Protein AF-A0A0W1SGI5-F1 (afdb_monomer_lite)

Structure (mmCIF, N/CA/C/O backbone):
data_AF-A0A0W1SGI5-F1
#
_entry.id   AF-A0A0W1SGI5-F1
#
loop_
_atom_site.group_PDB
_atom_site.id
_atom_site.type_symbol
_atom_site.label_atom_id
_atom_site.label_alt_id
_atom_site.label_comp_id
_atom_site.label_asym_id
_atom_site.label_entity_id
_atom_site.label_seq_id
_atom_site.pdbx_PDB_ins_code
_atom_site.Cartn_x
_atom_site.Cartn_y
_atom_site.Cartn_z
_atom_site.occupancy
_atom_site.B_iso_or_equiv
_atom_site.auth_seq_id
_atom_site.auth_comp_id
_atom_site.auth_asym_id
_atom_site.auth_atom_id
_atom_site.pdbx_PDB_model_num
ATOM 1 N N . MET A 1 1 ? 4.388 53.027 -45.968 1.00 36.16 1 MET A N 1
ATOM 2 C CA . MET A 1 1 ? 4.328 51.807 -46.798 1.00 36.16 1 MET A CA 1
ATOM 3 C C . MET A 1 1 ? 5.320 50.848 -46.165 1.00 36.16 1 MET A C 1
ATOM 5 O O . MET A 1 1 ? 6.499 51.162 -46.176 1.00 36.16 1 MET A O 1
ATOM 9 N N . THR A 1 2 ? 4.846 50.065 -45.195 1.00 39.66 2 THR A N 1
ATOM 10 C CA . THR A 1 2 ? 4.491 48.620 -45.267 1.00 39.66 2 THR A CA 1
ATOM 11 C C . THR A 1 2 ? 5.622 47.815 -44.615 1.00 39.66 2 THR A C 1
ATOM 13 O O . THR A 1 2 ? 6.761 47.961 -45.032 1.00 39.66 2 THR A O 1
ATOM 16 N N . GLU A 1 3 ? 5.372 47.255 -43.422 1.00 37.94 3 GLU A N 1
ATOM 17 C CA . GLU A 1 3 ? 5.212 45.796 -43.161 1.00 37.94 3 GLU A CA 1
ATOM 18 C C . GLU A 1 3 ? 6.580 45.132 -42.915 1.00 37.94 3 GLU A C 1
ATOM 20 O O . GLU A 1 3 ? 7.541 45.467 -43.585 1.00 37.94 3 GLU A O 1
ATOM 25 N N . GLY A 1 4 ? 6.839 44.224 -41.977 1.00 36.09 4 GLY A N 1
ATOM 26 C CA . GLY A 1 4 ? 6.119 43.450 -40.961 1.00 36.09 4 GLY A CA 1
ATOM 27 C C . GLY A 1 4 ? 7.228 42.865 -40.047 1.00 36.09 4 GLY A C 1
ATOM 28 O O . GLY A 1 4 ? 8.397 42.868 -40.417 1.00 36.09 4 GLY A O 1
ATOM 29 N N . GLY A 1 5 ? 7.018 42.455 -38.800 1.00 39.53 5 GLY A N 1
ATOM 30 C CA . GLY A 1 5 ? 5.950 41.576 -38.350 1.00 39.53 5 GLY A CA 1
ATOM 31 C C . GLY A 1 5 ? 6.293 40.112 -38.651 1.00 39.53 5 GLY A C 1
ATOM 32 O O . GLY A 1 5 ? 5.777 39.607 -39.635 1.00 39.53 5 GLY A O 1
ATOM 33 N N . ASN A 1 6 ? 7.170 39.474 -37.859 1.00 42.44 6 ASN A N 1
ATOM 34 C CA . ASN A 1 6 ? 7.176 38.036 -37.501 1.00 42.44 6 ASN A CA 1
ATOM 35 C C . ASN A 1 6 ? 8.528 37.664 -36.869 1.00 42.44 6 ASN A C 1
ATOM 37 O O . ASN A 1 6 ? 9.564 38.114 -37.338 1.00 42.44 6 ASN A O 1
ATOM 41 N N . SER A 1 7 ? 8.656 36.780 -35.892 1.00 45.00 7 SER A N 1
ATOM 42 C CA . SER A 1 7 ? 7.719 36.105 -34.994 1.00 45.00 7 SER A CA 1
ATOM 43 C C . SER A 1 7 ? 8.620 35.257 -34.114 1.00 45.00 7 SER A C 1
ATOM 45 O O . SER A 1 7 ? 9.264 34.332 -34.614 1.00 45.00 7 SER A O 1
ATOM 47 N N . ASP A 1 8 ? 8.671 35.576 -32.830 1.00 50.94 8 ASP A N 1
ATOM 48 C CA . ASP A 1 8 ? 9.265 34.701 -31.831 1.00 50.94 8 ASP A CA 1
ATOM 49 C C . ASP A 1 8 ? 8.241 33.585 -31.577 1.00 50.94 8 ASP A C 1
ATOM 51 O O . ASP A 1 8 ? 7.243 33.775 -30.881 1.00 50.94 8 ASP A O 1
ATOM 55 N N . ALA A 1 9 ? 8.394 32.458 -32.273 1.00 48.47 9 ALA A N 1
ATOM 56 C CA . ALA A 1 9 ? 7.547 31.290 -32.072 1.00 48.47 9 ALA A CA 1
ATOM 57 C C . ALA A 1 9 ? 8.189 30.411 -30.986 1.00 48.47 9 ALA A C 1
ATOM 59 O O . ALA A 1 9 ? 9.334 29.980 -31.160 1.00 48.47 9 ALA A O 1
ATOM 60 N N . PRO A 1 10 ? 7.497 30.105 -29.873 1.00 45.72 10 PRO A N 1
ATOM 61 C CA . PRO A 1 10 ? 8.043 29.203 -28.873 1.00 45.72 10 PRO A CA 1
ATOM 62 C C . PRO A 1 10 ? 8.152 27.790 -29.458 1.00 45.72 10 PRO A C 1
ATOM 64 O O . PRO A 1 10 ? 7.220 27.284 -30.089 1.00 45.72 10 PRO A O 1
ATOM 67 N N . ARG A 1 11 ? 9.307 27.146 -29.237 1.00 52.41 11 ARG A N 1
ATOM 68 C CA . ARG A 1 11 ? 9.524 25.724 -29.533 1.00 52.41 11 ARG A CA 1
ATOM 69 C C . ARG A 1 11 ? 8.479 24.905 -28.782 1.00 52.41 11 ARG A C 1
ATOM 71 O O . ARG A 1 11 ? 8.549 24.790 -27.562 1.00 52.41 11 ARG A O 1
ATOM 78 N N . GLN A 1 12 ? 7.526 24.355 -29.528 1.00 46.06 12 GLN A N 1
ATOM 79 C CA . GLN A 1 12 ? 6.609 23.323 -29.057 1.00 46.06 12 GLN A CA 1
ATOM 80 C C . GLN A 1 12 ? 7.458 22.198 -28.453 1.00 46.06 12 GLN A C 1
ATOM 82 O O . GLN A 1 12 ? 8.271 21.595 -29.156 1.00 46.06 12 GLN A O 1
ATOM 87 N N . SER A 1 13 ? 7.327 21.952 -27.149 1.00 57.19 13 SER A N 1
ATOM 88 C CA . SER A 1 13 ? 7.850 20.729 -26.557 1.00 57.19 13 SER A CA 1
ATOM 89 C C . SER A 1 13 ? 7.061 19.574 -27.161 1.00 57.19 13 SER A C 1
ATOM 91 O O . SER A 1 13 ? 5.842 19.485 -27.012 1.00 57.19 13 SER A O 1
ATOM 93 N N . GLU A 1 14 ? 7.746 18.710 -27.907 1.00 46.62 14 GLU A N 1
ATOM 94 C CA . GLU A 1 14 ? 7.147 17.476 -28.390 1.00 46.62 14 GLU A CA 1
ATOM 95 C C . GLU A 1 14 ? 6.645 16.686 -27.183 1.00 46.62 14 GLU A C 1
ATOM 97 O O . GLU A 1 14 ? 7.417 16.248 -26.328 1.00 46.62 14 GLU A O 1
ATOM 102 N N . PHE A 1 15 ? 5.327 16.523 -27.101 1.00 52.09 15 PHE A N 1
ATOM 103 C CA . PHE A 1 15 ? 4.699 15.623 -26.153 1.00 52.09 15 PHE A CA 1
ATOM 104 C C . PHE A 1 15 ? 5.141 14.205 -26.533 1.00 52.09 15 PHE A C 1
ATOM 106 O O . PHE A 1 15 ? 4.562 13.575 -27.421 1.00 52.09 15 PHE A O 1
ATOM 113 N N . GLN A 1 16 ? 6.204 13.704 -25.899 1.00 45.19 16 GLN A N 1
ATOM 114 C CA . GLN A 1 16 ? 6.611 12.310 -26.024 1.00 45.19 16 GLN A CA 1
ATOM 115 C C . GLN A 1 16 ? 5.555 11.448 -25.332 1.00 45.19 16 GLN A C 1
ATOM 117 O O . GLN A 1 16 ? 5.674 11.082 -24.165 1.00 45.19 16 GLN A O 1
ATOM 122 N N . LYS A 1 17 ? 4.479 11.128 -26.058 1.00 38.28 17 LYS A N 1
ATOM 123 C CA . LYS A 1 17 ? 3.564 10.055 -25.674 1.00 38.28 17 LYS A CA 1
ATOM 124 C C . LYS A 1 17 ? 4.411 8.792 -25.542 1.00 38.28 17 LYS A C 1
ATOM 126 O O . LYS A 1 17 ? 4.842 8.243 -26.555 1.00 38.28 17 LYS A O 1
ATOM 131 N N . LYS A 1 18 ? 4.659 8.344 -24.304 1.00 47.59 18 LYS A N 1
ATOM 132 C CA . LYS A 1 18 ? 5.207 7.010 -24.034 1.00 47.59 18 LYS A CA 1
ATOM 133 C C . LYS A 1 18 ? 4.314 6.023 -24.781 1.00 47.59 18 LYS A C 1
ATOM 135 O O . LYS A 1 18 ? 3.138 5.863 -24.460 1.00 47.59 18 LYS A O 1
ATOM 140 N N . SER A 1 19 ? 4.841 5.430 -25.844 1.00 45.12 19 SER A N 1
ATOM 141 C CA . SER A 1 19 ? 4.156 4.384 -26.580 1.00 45.12 19 SER A CA 1
ATOM 142 C C . SER A 1 19 ? 4.028 3.188 -25.642 1.00 45.12 19 SER A C 1
ATOM 144 O O . SER A 1 19 ? 5.007 2.511 -25.324 1.00 45.12 19 SER A O 1
ATOM 146 N N . PHE A 1 20 ? 2.810 2.946 -25.152 1.00 46.31 20 PHE A N 1
ATOM 147 C CA . PHE A 1 20 ? 2.467 1.721 -24.439 1.00 46.31 20 PHE A CA 1
ATOM 148 C C . PHE A 1 20 ? 2.627 0.561 -25.419 1.00 46.31 20 PHE A C 1
ATOM 150 O O . PHE A 1 20 ? 1.756 0.237 -26.222 1.00 46.31 20 PHE A O 1
ATOM 157 N N . THR A 1 21 ? 3.822 -0.014 -25.414 1.00 61.34 21 THR A N 1
ATOM 158 C CA . THR A 1 21 ? 4.158 -1.175 -26.220 1.00 61.34 21 THR A CA 1
ATOM 159 C C . THR A 1 21 ? 3.288 -2.312 -25.701 1.00 61.34 21 THR A C 1
ATOM 161 O O . THR A 1 21 ? 3.355 -2.612 -24.519 1.00 61.34 21 THR A O 1
ATOM 164 N N . LEU A 1 22 ? 2.485 -2.972 -26.541 1.00 59.19 22 LEU A N 1
ATOM 165 C CA . LEU A 1 22 ? 1.626 -4.113 -26.157 1.00 59.19 22 LEU A CA 1
ATOM 166 C C . LEU A 1 22 ? 2.312 -5.083 -25.168 1.00 59.19 22 LEU A C 1
ATOM 168 O O . LEU A 1 22 ? 1.687 -5.606 -24.254 1.00 59.19 22 LEU A O 1
ATOM 172 N N . ARG A 1 23 ? 3.633 -5.252 -25.300 1.00 62.25 23 ARG A N 1
ATOM 173 C CA . ARG A 1 23 ? 4.512 -6.008 -24.401 1.00 62.25 23 ARG A CA 1
ATOM 174 C C . ARG A 1 23 ? 4.476 -5.579 -22.922 1.00 62.25 23 ARG A C 1
ATOM 176 O O . ARG A 1 23 ? 4.483 -6.468 -22.074 1.00 62.25 23 ARG A O 1
ATOM 183 N N . THR A 1 24 ? 4.457 -4.288 -22.582 1.00 63.72 24 THR A N 1
ATOM 184 C CA . THR A 1 24 ? 4.362 -3.829 -21.180 1.00 63.72 24 THR A CA 1
ATOM 185 C C . THR A 1 24 ? 2.979 -4.107 -20.606 1.00 63.72 24 THR A C 1
ATOM 187 O O . THR A 1 24 ? 2.893 -4.612 -19.490 1.00 63.72 24 THR A O 1
ATOM 190 N N . LEU A 1 25 ? 1.922 -3.920 -21.404 1.00 67.88 25 LEU A N 1
ATOM 191 C CA . LEU A 1 25 ? 0.558 -4.292 -21.022 1.00 67.88 25 LEU A CA 1
ATOM 192 C C . LEU A 1 25 ? 0.459 -5.803 -20.741 1.00 67.88 25 LEU A C 1
ATOM 194 O O . LEU A 1 25 ? 0.052 -6.204 -19.657 1.00 67.88 25 LEU A O 1
ATOM 198 N N . PHE A 1 26 ? 0.941 -6.649 -21.661 1.00 77.31 26 PHE A N 1
ATOM 199 C CA . PHE A 1 26 ? 0.958 -8.108 -21.484 1.00 77.31 26 PHE A CA 1
ATOM 200 C C . PHE A 1 26 ? 1.778 -8.551 -20.266 1.00 77.31 26 PHE A C 1
ATOM 202 O O . PHE A 1 26 ? 1.359 -9.446 -19.532 1.00 77.31 26 PHE A O 1
ATOM 209 N N . THR A 1 27 ? 2.940 -7.933 -20.035 1.00 78.19 27 THR A N 1
ATOM 210 C CA . THR A 1 27 ? 3.803 -8.273 -18.893 1.00 78.19 27 THR A CA 1
ATOM 211 C C . THR A 1 27 ? 3.133 -7.901 -17.570 1.00 78.19 27 THR A C 1
ATOM 213 O O . THR A 1 27 ? 3.121 -8.720 -16.650 1.00 78.19 27 THR A O 1
ATOM 216 N N . GLY A 1 28 ? 2.522 -6.714 -17.487 1.00 77.44 28 GLY A N 1
ATOM 217 C CA . GLY A 1 28 ? 1.750 -6.278 -16.323 1.00 77.44 28 GLY A CA 1
ATOM 218 C C . GLY A 1 28 ? 0.552 -7.189 -16.054 1.00 77.44 28 GLY A C 1
ATOM 219 O O . GLY A 1 28 ? 0.404 -7.700 -14.946 1.00 77.44 28 GLY A O 1
ATOM 220 N N . THR A 1 29 ? -0.248 -7.496 -17.082 1.00 82.44 29 THR A N 1
ATOM 221 C CA . THR A 1 29 ? -1.399 -8.403 -16.951 1.00 82.44 29 THR A CA 1
ATOM 222 C C . THR A 1 29 ? -0.974 -9.795 -16.482 1.00 82.44 29 THR A C 1
ATOM 224 O O . THR A 1 29 ? -1.597 -10.357 -15.583 1.00 82.44 29 THR A O 1
ATOM 227 N N . PHE A 1 30 ? 0.109 -10.356 -17.027 1.00 86.06 30 PHE A N 1
ATOM 228 C CA . PHE A 1 30 ? 0.624 -11.654 -16.582 1.00 86.06 30 PHE A CA 1
ATOM 229 C C . PHE A 1 30 ? 1.060 -11.631 -15.108 1.00 86.06 30 PHE A C 1
ATOM 231 O O . PHE A 1 30 ? 0.736 -12.549 -14.350 1.00 86.06 30 PHE A O 1
ATOM 238 N N . ARG A 1 31 ? 1.763 -10.574 -14.677 1.00 84.56 31 ARG A N 1
ATOM 239 C CA . ARG A 1 31 ? 2.166 -10.390 -13.272 1.00 84.56 31 ARG A CA 1
ATOM 240 C C . ARG A 1 31 ? 0.953 -10.306 -12.347 1.00 84.56 31 ARG A C 1
ATOM 242 O O . ARG A 1 31 ? 0.949 -10.984 -11.320 1.00 84.56 31 ARG A O 1
ATOM 249 N N . PHE A 1 32 ? -0.080 -9.562 -12.738 1.00 87.12 32 PHE A N 1
ATOM 250 C CA . PHE A 1 32 ? -1.330 -9.462 -11.987 1.00 87.12 32 PHE A CA 1
ATOM 251 C C . PHE A 1 32 ? -2.034 -10.815 -11.854 1.00 87.12 32 PHE A C 1
ATOM 253 O O . PHE A 1 32 ? -2.334 -11.243 -10.740 1.00 87.12 32 PHE A O 1
ATOM 260 N N . VAL A 1 33 ? -2.221 -11.539 -12.963 1.00 88.94 33 VAL A N 1
ATOM 261 C CA . VAL A 1 33 ? -2.844 -12.876 -12.958 1.00 88.94 33 VAL A CA 1
ATOM 262 C C . VAL A 1 33 ? -2.076 -13.837 -12.049 1.00 88.94 33 VAL A C 1
ATOM 264 O O . VAL A 1 33 ? -2.683 -14.601 -11.300 1.00 88.94 33 VAL A O 1
ATOM 267 N N . ARG A 1 34 ? -0.740 -13.769 -12.047 1.00 91.44 34 ARG A N 1
ATOM 268 C CA . ARG A 1 34 ? 0.102 -14.576 -11.155 1.00 91.44 34 ARG A CA 1
ATOM 269 C C . ARG A 1 34 ? -0.022 -14.167 -9.680 1.00 91.44 34 ARG A C 1
ATOM 271 O O . ARG A 1 34 ? 0.112 -15.022 -8.809 1.00 91.44 34 ARG A O 1
ATOM 278 N N . ASN A 1 35 ? -0.267 -12.888 -9.391 1.00 94.56 35 ASN A N 1
ATOM 279 C CA . ASN A 1 35 ? -0.470 -12.374 -8.033 1.00 94.56 35 ASN A CA 1
ATOM 280 C C . ASN A 1 35 ? -1.888 -12.639 -7.495 1.00 94.56 35 ASN A C 1
ATOM 282 O O . ASN A 1 35 ? -2.081 -12.741 -6.287 1.00 94.56 35 ASN A O 1
ATOM 286 N N . PHE A 1 36 ? -2.879 -12.790 -8.372 1.00 93.56 36 PHE A N 1
ATOM 287 C CA . PHE A 1 36 ? -4.289 -12.876 -7.993 1.00 93.56 36 PHE A CA 1
ATOM 288 C C . PHE A 1 36 ? -4.616 -13.987 -6.969 1.00 93.56 36 PHE A C 1
ATOM 290 O O . PHE A 1 36 ? -5.276 -13.685 -5.970 1.00 93.56 36 PHE A O 1
ATOM 297 N N . PRO A 1 37 ? -4.111 -15.235 -7.093 1.00 95.75 37 PRO A N 1
ATOM 298 C CA . PRO A 1 37 ? -4.319 -16.252 -6.059 1.00 95.75 37 PRO A CA 1
ATOM 299 C C . PRO A 1 37 ? -3.717 -15.867 -4.700 1.00 95.75 37 PRO A C 1
ATOM 301 O O . PRO A 1 37 ? -4.282 -16.204 -3.659 1.00 95.75 37 PRO A O 1
ATOM 304 N N . ALA A 1 38 ? -2.584 -15.156 -4.700 1.00 96.19 38 ALA A N 1
ATOM 305 C CA . ALA A 1 38 ? -1.942 -14.685 -3.478 1.00 96.19 38 ALA A CA 1
ATOM 306 C C . ALA A 1 38 ? -2.765 -13.588 -2.799 1.00 96.19 38 ALA A C 1
ATOM 308 O O . ALA A 1 38 ? -2.936 -13.645 -1.588 1.00 96.19 38 ALA A O 1
ATOM 309 N N . LEU A 1 39 ? -3.345 -12.664 -3.571 1.00 96.38 39 LEU A N 1
ATOM 310 C CA . LEU A 1 39 ? -4.244 -11.639 -3.043 1.00 96.38 39 LEU A CA 1
ATOM 311 C C . LEU A 1 39 ? -5.514 -12.249 -2.433 1.00 96.38 39 LEU A C 1
ATOM 313 O O . LEU A 1 39 ? -5.916 -11.870 -1.337 1.00 96.38 39 LEU A O 1
ATOM 317 N N . ILE A 1 40 ? -6.131 -13.232 -3.102 1.00 96.00 40 ILE A N 1
ATOM 318 C CA . ILE A 1 40 ? -7.302 -13.937 -2.551 1.00 96.00 40 ILE A CA 1
ATOM 319 C C . ILE A 1 40 ? -6.942 -14.630 -1.236 1.00 96.00 40 ILE A C 1
ATOM 321 O O . ILE A 1 40 ? -7.702 -14.559 -0.271 1.00 96.00 40 ILE A O 1
ATOM 325 N N . ARG A 1 41 ? -5.793 -15.314 -1.191 1.00 96.31 41 ARG A N 1
ATOM 326 C CA . ARG A 1 41 ? -5.305 -15.948 0.037 1.00 96.31 41 ARG A CA 1
ATOM 327 C C . ARG A 1 41 ? -5.081 -14.907 1.136 1.00 96.31 41 ARG A C 1
ATOM 329 O O . ARG A 1 41 ? -5.516 -15.157 2.253 1.00 96.31 41 ARG A O 1
ATOM 336 N N . ALA A 1 42 ? -4.454 -13.776 0.814 1.00 96.56 42 ALA A N 1
ATOM 337 C CA . ALA A 1 42 ? -4.179 -12.700 1.759 1.00 96.56 42 ALA A CA 1
ATOM 338 C C . ALA A 1 42 ? -5.461 -12.179 2.411 1.00 96.56 42 ALA A C 1
ATOM 340 O O . ALA A 1 42 ? -5.586 -12.216 3.632 1.00 96.56 42 ALA A O 1
ATOM 341 N N . LYS A 1 43 ? -6.461 -11.834 1.590 1.00 94.56 43 LYS A N 1
ATOM 342 C CA . LYS A 1 43 ? -7.776 -11.386 2.071 1.00 94.56 43 LYS A CA 1
ATOM 343 C C . LYS A 1 43 ? -8.478 -12.418 2.955 1.00 94.56 43 LYS A C 1
ATOM 345 O O . LYS A 1 43 ? -9.133 -12.058 3.916 1.00 94.56 43 LYS A O 1
ATOM 350 N N . ARG A 1 44 ? -8.365 -13.711 2.635 1.00 95.19 44 ARG A N 1
ATOM 351 C CA . ARG A 1 44 ? -9.023 -14.780 3.411 1.00 95.19 44 ARG A CA 1
ATOM 352 C C . ARG A 1 44 ? -8.337 -15.095 4.730 1.00 95.19 44 ARG A C 1
ATOM 354 O O . ARG A 1 44 ? -8.974 -15.648 5.617 1.00 95.19 44 ARG A O 1
ATOM 361 N N . ALA A 1 45 ? -7.033 -14.876 4.799 1.00 94.44 45 ALA A N 1
ATOM 362 C CA . ALA A 1 45 ? -6.241 -15.285 5.941 1.00 94.44 45 ALA A CA 1
ATOM 363 C C . ALA A 1 45 ? -6.181 -14.222 7.043 1.00 94.44 45 ALA A C 1
ATOM 365 O O . ALA A 1 45 ? -5.730 -14.548 8.136 1.00 94.44 45 ALA A O 1
ATOM 366 N N . ASP A 1 46 ? -6.617 -12.992 6.748 1.00 92.88 46 ASP A N 1
ATOM 367 C CA . ASP A 1 46 ? -6.893 -11.930 7.726 1.00 92.88 46 ASP A CA 1
ATOM 368 C C . ASP A 1 46 ? -5.712 -11.597 8.661 1.00 92.88 46 ASP A C 1
ATOM 370 O O . ASP A 1 46 ? -5.872 -11.138 9.785 1.00 92.88 46 ASP A O 1
ATOM 374 N N . ARG A 1 47 ? -4.474 -11.840 8.198 1.00 96.44 47 ARG A N 1
ATOM 375 C CA . ARG A 1 47 ? -3.251 -11.420 8.919 1.00 96.44 47 ARG A CA 1
ATOM 376 C C . ARG A 1 47 ? -2.935 -9.937 8.719 1.00 96.44 47 ARG A C 1
ATOM 378 O O . ARG A 1 47 ? -2.121 -9.388 9.450 1.00 96.44 47 ARG A O 1
ATOM 385 N N . VAL A 1 48 ? -3.537 -9.324 7.704 1.00 97.62 48 VAL A N 1
ATOM 386 C CA . VAL A 1 48 ? -3.466 -7.895 7.398 1.00 97.62 48 VAL A CA 1
ATOM 387 C C . VAL A 1 48 ? -4.901 -7.401 7.483 1.00 97.62 48 VAL A C 1
ATOM 389 O O . VAL A 1 48 ? -5.726 -7.835 6.680 1.00 97.62 48 VAL A O 1
ATOM 392 N N . SER A 1 49 ? -5.193 -6.557 8.472 1.00 97.81 49 SER A N 1
ATOM 393 C CA . SER A 1 49 ? -6.536 -6.005 8.663 1.00 97.81 49 SER A CA 1
ATOM 394 C C . SER A 1 49 ? -6.955 -5.158 7.462 1.00 97.81 49 SER A C 1
ATOM 396 O O . SER A 1 49 ? -6.111 -4.679 6.703 1.00 97.81 49 SER A O 1
ATOM 398 N N . GLU A 1 50 ? -8.256 -4.922 7.307 1.00 97.81 50 GLU A N 1
ATOM 399 C CA . GLU A 1 50 ? -8.768 -4.084 6.217 1.00 97.81 50 GLU A CA 1
ATOM 400 C C . GLU A 1 50 ? -8.187 -2.662 6.266 1.00 97.81 50 GLU A C 1
ATOM 402 O O . GLU A 1 50 ? -7.711 -2.164 5.251 1.00 97.81 50 GLU A O 1
ATOM 407 N N . GLN A 1 51 ? -8.101 -2.055 7.456 1.00 98.19 51 GLN A N 1
ATOM 408 C CA . GLN A 1 51 ? -7.449 -0.752 7.641 1.00 98.19 51 GLN A CA 1
ATOM 409 C C . GLN A 1 51 ? -5.987 -0.774 7.195 1.00 98.19 51 GLN A C 1
ATOM 411 O O . GLN A 1 51 ? -5.543 0.124 6.483 1.00 98.19 51 GLN A O 1
ATOM 416 N N . PHE A 1 52 ? -5.230 -1.799 7.593 1.00 98.44 52 PHE A N 1
ATOM 417 C CA . PHE A 1 52 ? -3.821 -1.895 7.229 1.00 98.44 52 PHE A CA 1
ATOM 418 C C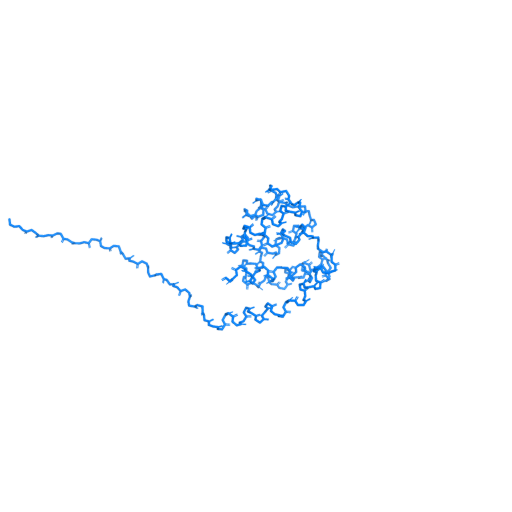 . PHE A 1 52 ? -3.650 -2.116 5.721 1.00 98.44 52 PHE A C 1
ATOM 420 O O . PHE A 1 52 ? -2.792 -1.494 5.095 1.00 98.44 52 PHE A O 1
ATOM 427 N N . ALA A 1 53 ? -4.506 -2.942 5.116 1.00 98.50 53 ALA A N 1
ATOM 428 C CA . ALA A 1 53 ? -4.528 -3.143 3.677 1.00 98.50 53 ALA A CA 1
ATOM 429 C C . ALA A 1 53 ? -4.779 -1.820 2.943 1.00 98.50 53 ALA A C 1
ATOM 431 O O . ALA A 1 53 ? -3.969 -1.461 2.096 1.00 98.50 53 ALA A O 1
ATOM 432 N N . GLU A 1 54 ? -5.820 -1.059 3.290 1.00 98.62 54 GLU A N 1
ATOM 433 C CA . GLU A 1 54 ? -6.126 0.207 2.608 1.00 98.62 54 GLU A CA 1
ATOM 434 C C . GLU A 1 54 ? -5.022 1.263 2.789 1.00 98.62 54 GLU A C 1
ATOM 436 O O . GLU A 1 54 ? -4.670 1.952 1.831 1.00 98.62 54 GLU A O 1
ATOM 441 N N . LYS A 1 55 ? -4.365 1.321 3.956 1.00 98.75 55 LYS A N 1
ATOM 442 C CA . LYS A 1 55 ? -3.166 2.157 4.156 1.00 98.75 55 LYS A CA 1
ATOM 443 C C . LYS A 1 55 ? -2.013 1.758 3.225 1.00 98.75 55 LYS A C 1
ATOM 445 O O . LYS A 1 55 ? -1.373 2.629 2.640 1.00 98.75 55 LYS A O 1
ATOM 450 N N . ILE A 1 56 ? -1.765 0.456 3.037 1.00 98.69 56 ILE A N 1
ATOM 451 C CA . ILE A 1 56 ? -0.778 -0.049 2.065 1.00 98.69 56 ILE A CA 1
ATOM 452 C C . ILE A 1 56 ? -1.174 0.355 0.636 1.00 98.69 56 ILE A C 1
ATOM 454 O O . ILE A 1 56 ? -0.316 0.794 -0.133 1.00 98.69 56 ILE A O 1
ATOM 458 N N . MET A 1 57 ? -2.458 0.228 0.275 1.00 98.62 57 MET A N 1
ATOM 459 C CA . MET A 1 57 ? -2.955 0.619 -1.051 1.00 98.62 57 MET A CA 1
ATOM 460 C C . MET A 1 57 ? -2.709 2.115 -1.308 1.00 98.62 57 MET A C 1
ATOM 462 O O . MET A 1 57 ? -2.204 2.494 -2.370 1.00 98.62 57 MET A O 1
ATOM 466 N N . LEU A 1 58 ? -3.009 2.963 -0.321 1.00 98.69 58 LEU A N 1
ATOM 467 C CA . LEU A 1 58 ? -2.799 4.408 -0.388 1.00 98.69 58 LEU A CA 1
ATOM 468 C C . LEU A 1 58 ? -1.316 4.786 -0.450 1.00 98.69 58 LEU A C 1
ATOM 470 O O . LEU A 1 58 ? -0.966 5.641 -1.256 1.00 98.69 58 LEU A O 1
ATOM 474 N N . ALA A 1 59 ? -0.438 4.120 0.304 1.00 98.50 59 ALA A N 1
ATOM 475 C CA . ALA A 1 59 ? 0.999 4.411 0.300 1.00 98.50 59 ALA A CA 1
ATOM 476 C C . ALA A 1 59 ? 1.646 4.193 -1.081 1.00 98.50 59 ALA A C 1
ATOM 478 O O . ALA A 1 59 ? 2.434 5.020 -1.536 1.00 98.50 59 ALA A O 1
ATOM 479 N N . VAL A 1 60 ? 1.279 3.117 -1.789 1.00 98.50 60 VAL A N 1
ATOM 480 C CA . VAL A 1 60 ? 1.721 2.897 -3.182 1.00 98.50 60 VAL A CA 1
ATOM 481 C C . VAL A 1 60 ? 1.100 3.931 -4.123 1.00 98.50 60 VAL A C 1
ATOM 483 O O . VAL A 1 60 ? 1.772 4.478 -4.997 1.00 98.50 60 VAL A O 1
ATOM 486 N N . THR A 1 61 ? -0.193 4.203 -3.941 1.00 98.00 61 THR A N 1
ATOM 487 C CA . THR A 1 61 ? -0.955 5.121 -4.795 1.00 98.00 61 THR A CA 1
ATOM 488 C C . THR A 1 61 ? -0.447 6.560 -4.699 1.00 98.00 61 THR A C 1
ATOM 490 O O . THR A 1 61 ? -0.451 7.254 -5.713 1.00 98.00 61 THR A O 1
ATOM 493 N N . ALA A 1 62 ? 0.006 6.993 -3.519 1.00 97.62 62 ALA A N 1
ATOM 494 C CA . ALA A 1 62 ? 0.591 8.311 -3.290 1.00 97.62 62 ALA A CA 1
ATOM 495 C C . ALA A 1 62 ? 1.831 8.531 -4.169 1.00 97.62 62 ALA A C 1
ATOM 497 O O . ALA A 1 62 ? 1.916 9.539 -4.861 1.00 97.62 62 ALA A O 1
ATOM 498 N N . VAL A 1 63 ? 2.731 7.542 -4.227 1.00 97.88 63 VAL A N 1
ATOM 499 C CA . VAL A 1 63 ? 3.938 7.594 -5.070 1.00 97.88 63 VAL A CA 1
ATOM 500 C C . VAL A 1 63 ? 3.596 7.551 -6.561 1.00 97.88 63 VAL A C 1
ATOM 502 O O . VAL A 1 63 ? 4.197 8.261 -7.361 1.00 97.88 63 VAL A O 1
ATOM 505 N N . ASN A 1 64 ? 2.627 6.721 -6.951 1.00 96.62 64 ASN A N 1
ATOM 506 C CA . ASN A 1 64 ? 2.230 6.565 -8.353 1.00 96.62 64 ASN A CA 1
ATOM 507 C C . ASN A 1 64 ? 1.296 7.682 -8.865 1.00 96.62 64 ASN A C 1
ATOM 509 O O . ASN A 1 64 ? 0.960 7.691 -10.050 1.00 96.62 64 ASN A O 1
ATOM 513 N N . GLU A 1 65 ? 0.832 8.579 -7.988 1.00 95.50 65 GLU A N 1
ATOM 514 C CA . GLU A 1 65 ? -0.046 9.720 -8.291 1.00 95.50 65 GLU A CA 1
ATOM 515 C C . GLU A 1 65 ? -1.338 9.349 -9.061 1.00 95.50 65 GLU A C 1
ATOM 517 O O . GLU A 1 65 ? -1.873 10.116 -9.872 1.00 95.50 65 GLU A O 1
ATOM 522 N N . CYS A 1 66 ? -1.886 8.152 -8.813 1.00 97.25 66 CYS A N 1
ATOM 523 C CA . CYS A 1 66 ? -3.070 7.668 -9.525 1.00 97.25 66 CYS A CA 1
ATOM 524 C C . CYS A 1 66 ? -4.368 8.261 -8.950 1.00 97.25 66 CYS A C 1
ATOM 526 O O . CYS A 1 66 ? -4.960 7.718 -8.020 1.00 97.25 66 CYS A O 1
ATOM 528 N N . GLN A 1 67 ? -4.877 9.331 -9.569 1.00 96.00 67 GLN A N 1
ATOM 529 C CA . GLN A 1 67 ? -6.060 10.066 -9.089 1.00 96.00 67 GLN A CA 1
ATOM 530 C C . GLN A 1 67 ? -7.316 9.210 -8.860 1.00 96.00 67 GLN A C 1
ATOM 532 O O . GLN A 1 67 ? -8.109 9.508 -7.966 1.00 96.00 67 GLN A O 1
ATOM 537 N N . TYR A 1 68 ? -7.555 8.196 -9.699 1.00 96.19 68 TYR A N 1
ATOM 538 C CA . TYR A 1 68 ? -8.718 7.320 -9.539 1.00 96.19 68 TYR A CA 1
ATOM 539 C C . TYR A 1 68 ? -8.561 6.431 -8.306 1.00 96.19 68 TYR A C 1
ATOM 541 O O . TYR A 1 68 ? -9.449 6.402 -7.456 1.00 96.19 68 TYR A O 1
ATOM 549 N N . CYS A 1 69 ? -7.413 5.761 -8.188 1.00 97.50 69 CYS A N 1
ATOM 550 C CA . CYS A 1 69 ? -7.101 4.916 -7.045 1.00 97.50 69 CYS A CA 1
ATOM 551 C C . CYS A 1 69 ? -7.041 5.720 -5.747 1.00 97.50 69 CYS A C 1
ATOM 553 O O . CYS A 1 69 ? -7.523 5.217 -4.742 1.00 97.50 69 CYS A O 1
ATOM 555 N N . THR A 1 70 ? -6.538 6.961 -5.768 1.00 98.06 70 THR A N 1
ATOM 556 C CA . THR 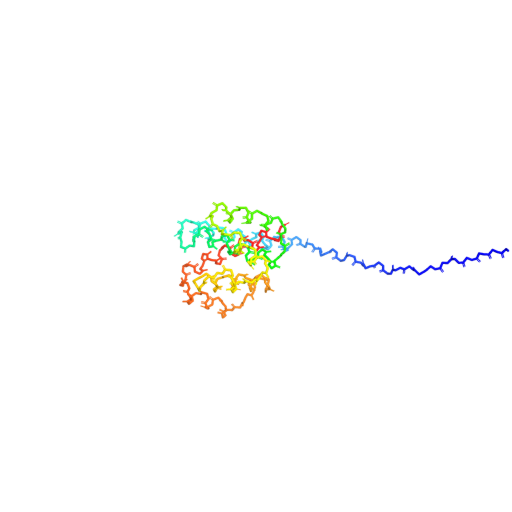A 1 70 ? -6.548 7.844 -4.594 1.00 98.06 70 THR A CA 1
ATOM 557 C C . THR A 1 70 ? -7.969 8.013 -4.083 1.00 98.06 70 THR A C 1
ATOM 559 O O . THR A 1 70 ? -8.237 7.683 -2.939 1.00 98.06 70 THR A O 1
ATOM 562 N N . ARG A 1 71 ? -8.906 8.443 -4.939 1.00 98.06 71 ARG A N 1
ATOM 563 C CA . ARG A 1 71 ? -10.308 8.632 -4.531 1.00 98.06 71 ARG A CA 1
ATOM 564 C C . ARG A 1 71 ? -10.924 7.331 -4.024 1.00 98.06 71 ARG A C 1
ATOM 566 O O . ARG A 1 71 ? -11.459 7.295 -2.926 1.00 98.06 71 ARG A O 1
ATOM 573 N N . PHE A 1 72 ? -10.793 6.261 -4.806 1.00 98.38 72 PHE A N 1
ATOM 574 C CA . PHE A 1 72 ? -11.398 4.973 -4.486 1.00 98.38 72 PHE A CA 1
ATOM 575 C C . PHE A 1 72 ? -10.885 4.387 -3.163 1.00 98.38 72 PHE A C 1
ATOM 577 O O . PHE A 1 72 ? -11.682 3.955 -2.337 1.00 98.38 72 PHE A O 1
ATOM 584 N N . HIS A 1 73 ? -9.570 4.388 -2.942 1.00 98.50 73 HIS A N 1
ATOM 585 C CA . HIS A 1 73 ? -8.983 3.843 -1.719 1.00 98.50 73 HIS A CA 1
ATOM 586 C C . HIS A 1 73 ? -9.107 4.789 -0.524 1.00 98.50 73 HIS A C 1
ATOM 588 O O . HIS A 1 73 ? -9.142 4.311 0.602 1.00 98.50 73 HIS A O 1
ATOM 594 N N . THR A 1 74 ? -9.240 6.104 -0.730 1.00 98.62 74 THR A N 1
ATOM 595 C CA . THR A 1 74 ? -9.630 7.025 0.347 1.00 98.62 74 THR A CA 1
ATOM 596 C C . THR A 1 74 ? -11.037 6.707 0.844 1.00 98.62 74 THR A C 1
ATOM 598 O O . THR A 1 74 ? -11.221 6.578 2.051 1.00 98.62 74 THR A O 1
ATOM 601 N N . ASP A 1 75 ? -12.003 6.521 -0.061 1.00 98.56 75 ASP A N 1
ATOM 602 C CA . ASP A 1 75 ? -13.378 6.173 0.317 1.00 98.56 75 ASP A CA 1
ATOM 603 C C . ASP A 1 75 ? -13.411 4.836 1.082 1.00 98.56 75 ASP A C 1
ATOM 605 O O . ASP A 1 75 ? -13.979 4.757 2.169 1.00 98.56 75 ASP A O 1
ATOM 609 N N . LEU A 1 76 ? -12.712 3.808 0.579 1.00 98.50 76 LEU A N 1
ATOM 610 C CA . LEU A 1 76 ? -12.617 2.516 1.268 1.00 98.50 76 LEU A CA 1
ATOM 611 C C . LEU A 1 76 ? -11.914 2.610 2.625 1.00 98.50 76 LEU A C 1
ATOM 613 O O . LEU A 1 76 ? -12.371 1.991 3.581 1.00 98.50 76 LEU A O 1
ATOM 617 N N . ALA A 1 77 ? -10.819 3.369 2.724 1.00 98.50 77 ALA A N 1
ATOM 618 C CA . ALA A 1 77 ? -10.098 3.562 3.978 1.00 98.50 77 ALA A CA 1
ATOM 619 C C . ALA A 1 77 ? -11.000 4.203 5.044 1.00 98.50 77 ALA A C 1
ATOM 621 O O . ALA A 1 77 ? -11.013 3.743 6.185 1.00 98.50 77 ALA A O 1
ATOM 622 N N . LEU A 1 78 ? -11.793 5.212 4.669 1.00 98.69 78 LEU A N 1
ATOM 623 C CA . LEU A 1 78 ? -12.778 5.831 5.558 1.00 98.69 78 LEU A CA 1
ATOM 624 C C . LEU A 1 78 ? -13.863 4.829 5.980 1.00 98.69 78 LEU A C 1
ATOM 626 O O . LEU A 1 78 ? -14.183 4.744 7.166 1.00 98.69 78 LEU A O 1
ATOM 630 N N . ASP A 1 79 ? -14.381 4.032 5.042 1.00 98.50 79 ASP A N 1
ATOM 631 C CA . ASP A 1 79 ? -15.424 3.033 5.311 1.00 98.50 79 ASP A CA 1
ATOM 632 C C . ASP A 1 79 ? -14.971 1.955 6.313 1.00 98.50 79 ASP A C 1
ATOM 634 O O . ASP A 1 79 ? -15.764 1.505 7.145 1.00 98.50 79 ASP A O 1
ATOM 638 N N . VAL A 1 80 ? -13.693 1.560 6.274 1.00 97.88 80 VAL A N 1
ATOM 639 C CA . VAL A 1 80 ? -13.106 0.586 7.218 1.00 97.88 80 VAL A CA 1
ATOM 640 C C . VAL A 1 80 ? -12.563 1.236 8.501 1.00 97.88 80 VAL A C 1
ATOM 642 O O . VAL A 1 80 ? -12.012 0.547 9.368 1.00 97.88 80 VAL A O 1
ATOM 645 N N . GLY A 1 81 ? -12.747 2.551 8.654 1.00 98.06 81 GLY A N 1
ATOM 646 C CA . GLY A 1 81 ? -12.468 3.299 9.879 1.00 98.06 81 GLY A CA 1
ATOM 647 C C . GLY A 1 81 ? -11.042 3.833 10.014 1.00 98.06 81 GLY A C 1
ATOM 648 O O . GLY A 1 81 ? -10.564 3.984 11.134 1.00 98.06 81 GLY A O 1
ATOM 649 N N . VAL A 1 82 ? -10.337 4.090 8.910 1.00 98.25 82 VAL A N 1
ATOM 650 C CA . VAL A 1 82 ? -9.078 4.848 8.943 1.00 98.25 82 VAL A CA 1
ATOM 651 C C . VAL A 1 82 ? -9.396 6.335 9.102 1.00 98.25 82 VAL A C 1
ATOM 653 O O . VAL A 1 82 ? -10.187 6.897 8.347 1.00 98.25 82 VAL A O 1
ATOM 656 N N . GLU A 1 83 ? -8.756 6.981 10.073 1.00 97.88 83 GLU A N 1
ATOM 657 C CA . GLU A 1 83 ? -8.918 8.413 10.324 1.00 97.88 83 GLU A CA 1
ATOM 658 C C . GLU A 1 83 ? -8.466 9.256 9.122 1.00 97.88 83 GLU A C 1
ATOM 660 O O . GLU A 1 83 ? -7.448 8.973 8.484 1.00 97.88 83 GLU A O 1
ATOM 665 N N . SER A 1 84 ? -9.190 10.339 8.833 1.00 97.62 84 SER A N 1
ATOM 666 C CA . SER A 1 84 ? -8.899 11.197 7.676 1.00 97.62 84 SER A CA 1
ATOM 667 C C . SER A 1 84 ? -7.512 11.842 7.730 1.00 97.62 84 SER A C 1
ATOM 669 O O . SER A 1 84 ? -6.903 12.052 6.686 1.00 97.62 84 SER A O 1
ATOM 671 N N . GLU A 1 85 ? -7.017 12.153 8.932 1.00 97.19 85 GLU A N 1
ATOM 672 C CA . GLU A 1 85 ? -5.669 12.700 9.146 1.00 97.19 85 GLU A CA 1
ATOM 673 C C . GLU A 1 85 ? -4.597 11.686 8.726 1.00 97.19 85 GLU A C 1
ATOM 675 O O . GLU A 1 85 ? -3.750 12.007 7.902 1.00 97.19 85 GLU A O 1
ATOM 680 N N . VAL A 1 86 ? -4.735 10.422 9.143 1.00 97.88 86 VAL A N 1
ATOM 681 C CA . VAL A 1 86 ? -3.837 9.328 8.733 1.00 97.88 86 VAL A CA 1
ATOM 682 C C . VAL A 1 86 ? -3.833 9.14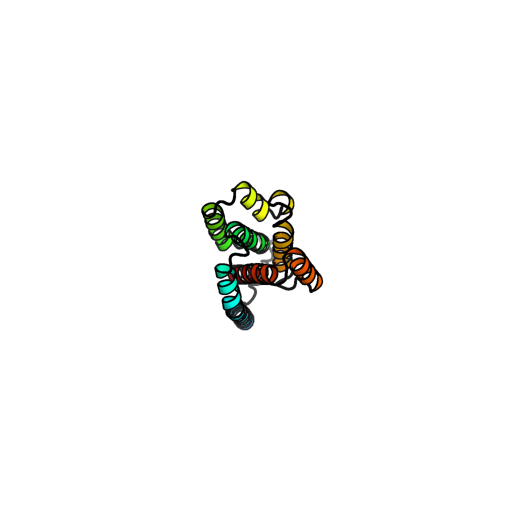9 7.214 1.00 97.88 86 VAL A C 1
ATOM 684 O O . VAL A 1 86 ? -2.782 8.936 6.616 1.00 97.88 86 VAL A O 1
ATOM 687 N N . ILE A 1 87 ? -4.999 9.238 6.565 1.00 98.25 87 ILE A N 1
ATOM 688 C CA . ILE A 1 87 ? -5.091 9.170 5.099 1.00 98.25 87 ILE A CA 1
ATOM 689 C C . ILE A 1 87 ? -4.338 10.341 4.455 1.00 98.25 87 ILE A C 1
ATOM 691 O O . ILE A 1 87 ? -3.602 10.121 3.492 1.00 98.25 87 ILE A O 1
ATOM 695 N N . SER A 1 88 ? -4.518 11.561 4.973 1.00 97.69 88 SER A N 1
ATOM 696 C CA . SER A 1 88 ? -3.831 12.759 4.476 1.00 97.69 88 SER A CA 1
ATOM 697 C C . SER A 1 88 ? -2.317 12.607 4.586 1.00 97.69 88 SER A C 1
ATOM 699 O O . SER A 1 88 ? -1.622 12.766 3.586 1.00 97.69 88 SER A O 1
ATOM 701 N N . ASP A 1 89 ? -1.823 12.193 5.753 1.00 97.69 89 ASP A N 1
ATOM 702 C CA . ASP A 1 89 ? -0.396 12.001 6.012 1.00 97.69 89 ASP A CA 1
ATOM 703 C C . ASP A 1 89 ? 0.216 10.959 5.059 1.00 97.69 89 ASP A C 1
ATOM 705 O O . ASP A 1 89 ? 1.286 11.176 4.489 1.00 97.69 89 ASP A O 1
ATOM 709 N N . ILE A 1 90 ? -0.484 9.843 4.805 1.00 98.12 90 ILE A N 1
ATOM 710 C CA . ILE A 1 90 ? -0.034 8.827 3.836 1.00 98.12 90 ILE A CA 1
ATOM 711 C C . ILE A 1 90 ? 0.030 9.401 2.418 1.00 98.12 90 ILE A C 1
ATOM 713 O O . ILE A 1 90 ? 0.997 9.142 1.698 1.00 98.12 90 ILE A O 1
ATOM 717 N N . LEU A 1 91 ? -0.983 10.163 1.996 1.00 97.19 91 LEU A N 1
ATOM 718 C CA . LEU A 1 91 ? -1.031 10.766 0.660 1.00 97.19 91 LEU A CA 1
ATOM 719 C C . LEU A 1 91 ? 0.032 11.856 0.469 1.00 97.19 91 LEU A C 1
ATOM 721 O O . LEU A 1 91 ? 0.542 12.020 -0.638 1.00 97.19 91 LEU A O 1
ATOM 725 N N . GLU A 1 92 ? 0.414 12.544 1.542 1.00 96.25 92 GLU A N 1
ATOM 726 C CA . GLU A 1 92 ?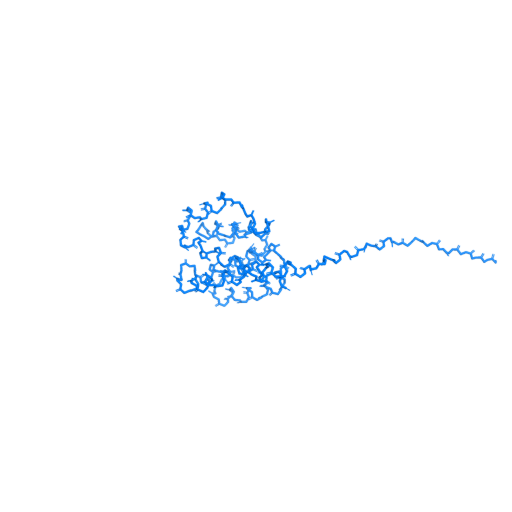 1.543 13.481 1.589 1.00 96.25 92 GLU A CA 1
ATOM 727 C C . GLU A 1 92 ? 2.903 12.773 1.730 1.00 96.25 92 GLU A C 1
ATOM 729 O O . GLU A 1 92 ? 3.951 13.418 1.732 1.00 96.25 92 GLU A O 1
ATOM 734 N N . SER A 1 93 ? 2.902 11.436 1.773 1.00 92.44 93 SER A N 1
ATOM 735 C CA . SER A 1 93 ? 4.077 10.581 1.956 1.00 92.44 93 SER A CA 1
ATOM 736 C C . SER A 1 93 ? 4.790 10.739 3.308 1.00 92.44 93 SER A C 1
ATOM 738 O O . SER A 1 93 ? 5.919 10.267 3.456 1.00 92.44 93 SER A O 1
ATOM 740 N N . ASP A 1 94 ? 4.126 11.300 4.322 1.00 91.56 94 ASP A N 1
ATOM 741 C CA . ASP A 1 94 ? 4.607 11.353 5.707 1.00 91.56 94 ASP A CA 1
ATOM 742 C C . ASP A 1 94 ? 4.164 10.111 6.504 1.00 91.56 94 ASP A C 1
ATOM 744 O O . ASP A 1 94 ? 3.303 10.137 7.385 1.00 91.56 94 ASP A O 1
ATOM 748 N N . ILE A 1 95 ? 4.793 8.971 6.208 1.00 90.38 95 ILE A N 1
ATOM 749 C CA . ILE A 1 95 ? 4.498 7.699 6.894 1.00 90.38 95 ILE A CA 1
ATOM 750 C C . ILE A 1 95 ? 4.871 7.747 8.388 1.00 90.38 95 ILE A C 1
ATOM 752 O O . ILE A 1 95 ? 4.335 6.990 9.203 1.00 90.38 95 ILE A O 1
ATOM 756 N N . GLY A 1 96 ? 5.811 8.621 8.763 1.00 83.81 96 GLY A N 1
ATOM 757 C CA . GLY A 1 96 ? 6.268 8.769 10.140 1.00 83.81 96 GLY A CA 1
ATOM 758 C C . GLY A 1 96 ? 5.186 9.336 11.056 1.00 83.81 96 GLY A C 1
ATOM 759 O O . GLY A 1 96 ? 5.049 8.848 12.183 1.00 83.81 96 GLY A O 1
ATOM 760 N N . ALA A 1 97 ? 4.430 10.319 10.563 1.00 80.94 97 ALA A N 1
ATOM 761 C CA . ALA A 1 97 ? 3.267 10.890 11.237 1.00 80.94 97 ALA A CA 1
ATOM 762 C C . ALA A 1 97 ? 2.039 9.967 11.162 1.00 80.94 97 ALA A C 1
ATOM 764 O O . ALA A 1 97 ? 1.357 9.777 12.168 1.00 80.94 97 ALA A O 1
ATOM 765 N N . ALA A 1 98 ? 1.831 9.312 10.014 1.00 79.38 98 ALA A N 1
ATOM 766 C CA . ALA A 1 98 ? 0.612 8.559 9.734 1.00 79.38 98 ALA A CA 1
ATOM 767 C C . ALA A 1 98 ? 0.373 7.334 10.633 1.00 79.38 98 ALA A C 1
ATOM 769 O O . ALA A 1 98 ? -0.770 7.018 10.970 1.00 79.38 98 ALA A O 1
ATOM 770 N N . VAL A 1 99 ? 1.422 6.564 10.955 1.00 89.75 99 VAL A N 1
ATOM 771 C CA . VAL A 1 99 ? 1.252 5.232 11.565 1.00 89.75 99 VAL A CA 1
ATOM 772 C C . VAL A 1 99 ? 2.269 4.897 12.658 1.00 89.75 99 VAL A C 1
ATOM 774 O O . VAL A 1 99 ? 3.407 5.385 12.702 1.00 89.75 99 VAL A O 1
ATOM 777 N N . GLY A 1 100 ? 1.842 3.995 13.547 1.00 89.12 100 GLY A N 1
ATOM 778 C CA . GLY A 1 100 ? 2.663 3.418 14.608 1.00 89.12 100 GLY A CA 1
ATOM 779 C C . GLY A 1 100 ? 3.743 2.457 14.098 1.00 89.12 100 GLY A C 1
ATOM 780 O O . GLY A 1 100 ? 3.831 2.150 12.908 1.00 89.12 100 GLY A O 1
ATOM 781 N N . ALA A 1 101 ? 4.569 1.968 15.027 1.00 89.88 101 ALA A N 1
ATOM 782 C CA . ALA A 1 101 ? 5.720 1.116 14.722 1.00 89.88 101 ALA A CA 1
ATOM 783 C C . ALA A 1 101 ? 5.346 -0.181 13.984 1.00 89.88 101 ALA A C 1
ATOM 785 O O . ALA A 1 101 ? 6.112 -0.617 13.135 1.00 89.88 101 ALA A O 1
ATOM 786 N N . ASP A 1 102 ? 4.163 -0.738 14.249 1.00 93.56 102 ASP A N 1
ATOM 787 C CA . ASP A 1 102 ? 3.752 -2.033 13.696 1.00 93.56 102 ASP A CA 1
ATOM 788 C C . ASP A 1 102 ? 3.404 -1.965 12.198 1.00 93.56 102 ASP A C 1
ATOM 790 O O . ASP A 1 102 ? 3.623 -2.923 11.468 1.00 93.56 102 ASP A O 1
ATOM 794 N N . GLU A 1 103 ? 2.877 -0.846 11.692 1.00 97.19 103 GLU A N 1
ATOM 795 C CA . GLU A 1 103 ? 2.483 -0.706 10.274 1.00 97.19 103 GLU A CA 1
ATOM 796 C C . GLU A 1 103 ? 3.545 0.023 9.438 1.00 97.19 103 GLU A C 1
ATOM 798 O O . GLU A 1 103 ? 3.645 -0.178 8.225 1.00 97.19 103 GLU A O 1
ATOM 803 N N . ARG A 1 104 ? 4.355 0.869 10.085 1.00 97.19 104 ARG A N 1
ATOM 804 C CA . ARG A 1 104 ? 5.319 1.755 9.423 1.00 97.19 104 ARG A CA 1
ATOM 805 C C . ARG A 1 104 ? 6.287 1.022 8.486 1.00 97.19 104 ARG A C 1
ATOM 807 O O . ARG A 1 104 ? 6.420 1.487 7.352 1.00 97.19 104 ARG A O 1
ATOM 814 N N . PRO A 1 105 ? 6.940 -0.094 8.873 1.00 97.44 105 PRO A N 1
ATOM 815 C CA . PRO A 1 105 ? 7.864 -0.794 7.981 1.00 97.44 105 PRO A CA 1
ATOM 816 C C . PRO A 1 105 ? 7.211 -1.245 6.669 1.00 97.44 105 PRO A C 1
ATOM 818 O O . PRO A 1 105 ? 7.812 -1.106 5.605 1.00 97.44 105 PRO A O 1
ATOM 821 N N . ALA A 1 106 ? 5.963 -1.722 6.711 1.00 98.31 106 ALA A N 1
ATOM 822 C CA . ALA A 1 106 ? 5.234 -2.121 5.510 1.00 98.31 106 ALA A CA 1
ATOM 823 C C . ALA A 1 106 ? 4.888 -0.936 4.602 1.00 98.31 106 ALA A C 1
ATOM 825 O O . ALA A 1 106 ? 5.010 -1.066 3.385 1.00 98.31 106 ALA A O 1
ATOM 826 N N . LEU A 1 107 ? 4.476 0.206 5.162 1.00 98.44 107 LEU A N 1
ATOM 827 C CA . LEU A 1 107 ? 4.143 1.398 4.371 1.00 98.44 107 LEU A CA 1
ATOM 828 C C . LEU A 1 107 ? 5.394 2.014 3.727 1.00 98.44 107 LEU A C 1
ATOM 830 O O . LEU A 1 107 ? 5.363 2.351 2.545 1.00 98.44 107 LEU A O 1
ATOM 834 N N . VAL A 1 108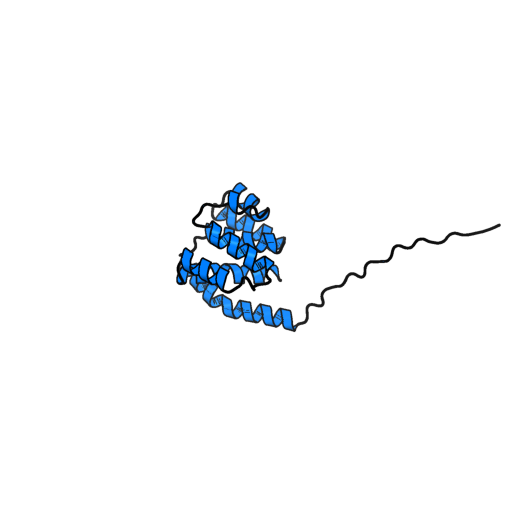 ? 6.514 2.077 4.455 1.00 97.69 108 VAL A N 1
ATOM 835 C CA . VAL A 1 108 ? 7.812 2.504 3.898 1.00 97.69 108 VAL A CA 1
ATOM 836 C C . VAL A 1 108 ? 8.260 1.554 2.786 1.00 97.69 108 VAL A C 1
ATOM 838 O O . VAL A 1 108 ? 8.679 1.988 1.712 1.00 97.69 108 VAL A O 1
ATOM 841 N N . PHE A 1 109 ? 8.132 0.242 3.004 1.00 98.38 109 PHE A N 1
ATOM 842 C CA . PHE A 1 109 ? 8.417 -0.747 1.970 1.00 98.38 109 PHE A CA 1
ATOM 843 C C . PHE A 1 109 ? 7.507 -0.566 0.742 1.00 98.38 109 PHE A C 1
ATOM 845 O O . PHE A 1 109 ? 7.974 -0.684 -0.390 1.00 98.38 109 PHE A O 1
ATOM 852 N N . ALA A 1 110 ? 6.220 -0.272 0.946 1.00 98.50 110 ALA A N 1
ATOM 853 C CA . ALA A 1 110 ? 5.251 -0.051 -0.122 1.00 98.50 110 ALA A CA 1
ATOM 854 C C . ALA A 1 110 ? 5.605 1.171 -0.984 1.00 98.50 110 ALA A C 1
ATOM 856 O O . ALA A 1 110 ? 5.594 1.059 -2.211 1.00 98.50 110 ALA A O 1
ATOM 857 N N . GLN A 1 111 ? 5.999 2.289 -0.364 1.00 97.56 111 GLN A N 1
ATOM 858 C CA . GLN A 1 111 ? 6.515 3.457 -1.086 1.00 97.56 111 GLN A CA 1
ATOM 859 C C . GLN A 1 111 ? 7.764 3.095 -1.890 1.00 97.56 111 GLN A C 1
ATOM 861 O O . GLN A 1 111 ? 7.780 3.274 -3.105 1.00 97.56 111 GLN A O 1
ATOM 866 N N . ARG A 1 112 ? 8.761 2.464 -1.255 1.00 97.56 112 ARG A N 1
ATOM 867 C CA . ARG A 1 112 ? 9.989 2.033 -1.939 1.00 97.56 112 ARG A CA 1
ATOM 868 C C . ARG A 1 112 ? 9.702 1.106 -3.118 1.00 97.56 112 ARG A C 1
ATOM 870 O O . ARG A 1 112 ? 10.356 1.206 -4.153 1.00 97.56 112 ARG A O 1
ATOM 877 N N . TYR A 1 113 ? 8.744 0.189 -2.991 1.00 97.81 113 TYR A N 1
ATOM 878 C CA . TYR A 1 113 ? 8.337 -0.691 -4.089 1.00 97.81 113 TYR A CA 1
ATOM 879 C C . TYR A 1 113 ? 7.828 0.109 -5.294 1.00 97.81 113 TYR A C 1
ATOM 881 O O . TYR A 1 113 ? 8.162 -0.224 -6.431 1.00 97.81 113 TYR A O 1
ATOM 889 N N . ALA A 1 114 ? 7.039 1.155 -5.042 1.00 96.62 114 ALA A N 1
ATOM 890 C CA . ALA A 1 114 ? 6.525 2.045 -6.073 1.00 96.62 114 ALA A CA 1
ATOM 891 C C . ALA A 1 114 ? 7.641 2.900 -6.700 1.00 96.62 114 ALA A C 1
ATOM 893 O O . ALA A 1 114 ? 7.796 2.899 -7.917 1.00 96.62 114 ALA A O 1
ATOM 894 N N . GLU A 1 115 ? 8.480 3.531 -5.874 1.00 96.56 115 GLU A N 1
ATOM 895 C CA . GLU A 1 115 ? 9.606 4.386 -6.293 1.00 96.56 115 GLU A CA 1
ATOM 896 C C . GLU A 1 115 ? 10.642 3.647 -7.151 1.00 96.56 115 GLU A C 1
ATOM 898 O O . GLU A 1 115 ? 11.327 4.247 -7.978 1.00 96.56 115 GLU A O 1
ATOM 903 N N . THR A 1 116 ? 10.781 2.338 -6.937 1.00 95.69 116 THR A N 1
ATOM 904 C CA . THR A 1 116 ? 11.773 1.487 -7.610 1.00 95.69 116 THR A CA 1
ATOM 905 C C . THR A 1 116 ? 11.192 0.655 -8.750 1.00 95.69 116 THR A C 1
ATOM 907 O O . THR A 1 116 ? 11.835 -0.301 -9.186 1.00 95.69 116 THR A O 1
ATOM 910 N N . ASP A 1 117 ? 9.987 0.977 -9.228 1.00 92.38 117 ASP A N 1
ATOM 911 C CA . ASP A 1 117 ? 9.312 0.254 -10.310 1.00 92.38 117 ASP A CA 1
ATOM 912 C C . ASP A 1 117 ? 9.272 -1.271 -10.082 1.00 92.38 117 ASP A C 1
ATOM 914 O O . ASP A 1 117 ? 9.708 -2.074 -10.914 1.00 92.38 117 AS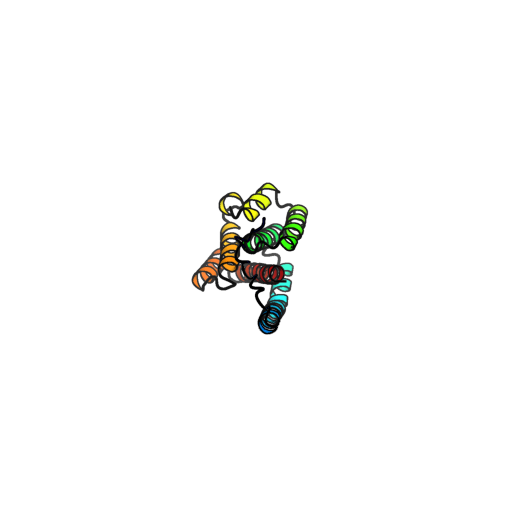P A O 1
ATOM 918 N N . GLU A 1 118 ? 8.752 -1.682 -8.921 1.00 91.31 118 GLU A N 1
ATOM 919 C CA . GLU A 1 118 ? 8.654 -3.081 -8.477 1.00 91.31 118 GLU A CA 1
ATOM 920 C C . GLU A 1 118 ? 9.987 -3.748 -8.090 1.00 91.31 118 GLU A C 1
ATOM 922 O O . GLU A 1 118 ? 10.029 -4.968 -7.881 1.00 91.31 118 GLU A O 1
ATOM 927 N N . SER A 1 119 ? 11.076 -2.981 -7.973 1.00 93.56 119 SER A N 1
ATOM 928 C CA . SER A 1 119 ? 12.424 -3.491 -7.697 1.00 93.56 119 SER A CA 1
ATOM 929 C C . SER A 1 119 ? 13.027 -2.960 -6.380 1.00 93.56 119 SER A C 1
ATOM 931 O O . SER A 1 119 ? 14.123 -2.390 -6.393 1.00 93.56 119 SER A O 1
ATOM 933 N N . PRO A 1 120 ? 12.397 -3.204 -5.210 1.00 92.81 120 PRO A N 1
ATOM 934 C CA . PRO A 1 120 ? 12.840 -2.635 -3.930 1.00 92.81 120 PRO A CA 1
ATOM 935 C C . PRO A 1 120 ? 14.203 -3.163 -3.442 1.00 92.81 120 PRO A C 1
ATOM 937 O O . PRO A 1 120 ? 14.826 -2.543 -2.578 1.00 92.81 120 PRO A O 1
ATOM 940 N N . GLY A 1 121 ? 14.687 -4.279 -3.997 1.00 93.81 121 GLY A N 1
ATOM 941 C CA . GLY A 1 121 ? 15.925 -4.957 -3.598 1.00 93.81 121 GLY A CA 1
ATOM 942 C C . GLY A 1 121 ? 15.699 -6.097 -2.597 1.00 93.81 121 GLY A C 1
ATOM 943 O O . GLY A 1 121 ? 14.697 -6.134 -1.885 1.00 93.81 121 GLY A O 1
ATOM 944 N N . GLU A 1 122 ? 16.633 -7.052 -2.559 1.00 94.06 122 GLU A N 1
ATOM 945 C CA . GLU A 1 122 ? 16.529 -8.256 -1.714 1.00 94.06 122 GLU A CA 1
ATOM 946 C C . GLU A 1 122 ? 16.593 -7.941 -0.215 1.00 94.06 122 GLU A C 1
ATOM 948 O O . GLU A 1 122 ? 15.897 -8.575 0.577 1.00 94.06 122 GLU A O 1
ATOM 953 N N . GLU A 1 123 ? 17.386 -6.941 0.169 1.00 95.94 123 GLU A N 1
ATOM 954 C CA . GLU A 1 123 ? 17.515 -6.482 1.554 1.00 95.94 123 GLU A CA 1
ATOM 955 C C . GLU A 1 123 ? 16.172 -5.984 2.099 1.00 95.94 123 GLU A C 1
ATOM 957 O O . GLU A 1 123 ? 15.694 -6.511 3.097 1.00 95.94 123 GLU A O 1
ATOM 962 N N . ALA A 1 124 ? 15.488 -5.097 1.369 1.00 95.81 124 ALA A N 1
ATOM 963 C CA . ALA A 1 124 ? 14.178 -4.576 1.766 1.00 95.81 124 ALA A CA 1
ATOM 964 C C . ALA A 1 124 ? 13.122 -5.690 1.910 1.00 95.81 124 ALA A C 1
ATOM 966 O O . ALA A 1 124 ? 12.272 -5.649 2.797 1.00 95.81 124 ALA A O 1
ATOM 967 N N . ILE A 1 125 ? 13.172 -6.715 1.050 1.00 96.69 125 ILE A N 1
ATOM 968 C CA . ILE A 1 125 ? 12.285 -7.885 1.166 1.00 96.69 125 ILE A CA 1
ATOM 969 C C . ILE A 1 125 ? 12.640 -8.707 2.411 1.00 96.69 125 ILE A C 1
ATOM 971 O O . ILE A 1 125 ? 11.747 -9.190 3.106 1.00 96.69 125 ILE A O 1
ATOM 975 N N . THR A 1 126 ? 13.932 -8.876 2.690 1.00 97.31 126 THR A N 1
ATOM 976 C CA . THR A 1 126 ? 14.423 -9.624 3.853 1.00 97.31 126 THR A CA 1
ATOM 977 C C . THR A 1 126 ? 14.018 -8.940 5.154 1.00 97.31 126 THR A C 1
ATOM 979 O O . THR A 1 126 ? 13.532 -9.612 6.058 1.00 97.31 126 THR A O 1
ATOM 982 N N . GLU A 1 127 ? 14.140 -7.616 5.225 1.00 97.19 127 GLU A N 1
ATOM 983 C CA . GLU A 1 127 ? 13.692 -6.802 6.357 1.00 97.19 127 GLU A CA 1
ATOM 984 C C . GLU A 1 127 ? 12.181 -6.922 6.571 1.00 97.19 127 GLU A C 1
ATOM 986 O O . GLU A 1 127 ? 11.741 -7.201 7.684 1.00 97.19 127 GLU A O 1
ATOM 991 N N . LEU A 1 128 ? 11.380 -6.829 5.501 1.00 98.12 128 LEU A N 1
ATOM 992 C CA . LEU A 1 128 ? 9.929 -7.013 5.585 1.00 98.12 128 LEU A CA 1
ATOM 993 C C . LEU A 1 128 ? 9.560 -8.400 6.144 1.00 98.12 128 LEU A C 1
ATOM 995 O O . LEU A 1 128 ? 8.653 -8.533 6.964 1.00 98.12 128 LEU A O 1
ATOM 999 N N . VAL A 1 129 ? 10.258 -9.450 5.704 1.00 98.31 129 VAL A N 1
ATOM 1000 C CA . VAL A 1 129 ? 10.047 -10.819 6.201 1.00 98.31 129 VAL A CA 1
ATOM 1001 C C . VAL A 1 129 ? 10.512 -10.977 7.648 1.00 98.31 129 VAL A C 1
ATOM 1003 O O . VAL A 1 129 ? 9.869 -11.711 8.397 1.00 98.31 129 VAL A O 1
ATOM 1006 N N . ALA A 1 130 ? 11.603 -10.322 8.043 1.00 98.00 130 ALA A N 1
ATOM 1007 C CA . ALA A 1 130 ? 12.097 -10.349 9.415 1.00 98.00 130 ALA A CA 1
ATOM 1008 C C . ALA A 1 130 ? 11.112 -9.679 10.384 1.00 98.00 130 ALA A C 1
ATOM 1010 O O . ALA A 1 130 ? 10.887 -10.211 11.467 1.00 98.00 130 ALA A O 1
ATOM 1011 N N . GLU A 1 131 ? 10.490 -8.576 9.963 1.00 98.00 131 GLU A N 1
ATOM 1012 C CA . GLU A 1 131 ? 9.531 -7.816 10.767 1.00 98.00 131 GLU A CA 1
ATOM 1013 C C . GLU A 1 131 ? 8.189 -8.549 10.920 1.00 98.00 131 GLU A C 1
ATOM 1015 O O . GLU A 1 131 ? 7.711 -8.790 12.025 1.00 98.00 131 GLU A O 1
ATOM 1020 N N . TYR A 1 132 ? 7.581 -8.964 9.805 1.00 97.75 132 TYR A N 1
ATOM 1021 C CA . TYR A 1 132 ? 6.202 -9.475 9.802 1.00 97.75 132 TYR A CA 1
ATOM 1022 C C . TYR A 1 132 ? 6.099 -11.004 9.808 1.00 97.75 132 TYR A C 1
ATOM 1024 O O . TYR A 1 132 ? 5.007 -11.575 9.902 1.00 97.75 132 TYR A O 1
ATOM 1032 N N . GLY A 1 133 ? 7.226 -11.696 9.656 1.00 98.38 133 GLY A N 1
ATOM 1033 C CA . GLY A 1 133 ? 7.259 -13.118 9.356 1.00 98.38 133 GLY A CA 1
ATOM 1034 C C . GLY A 1 133 ? 6.852 -13.427 7.906 1.00 98.38 133 GLY A C 1
ATOM 1035 O O . GLY A 1 133 ? 6.215 -12.629 7.211 1.00 98.38 133 GLY A O 1
ATOM 1036 N N . PRO A 1 134 ? 7.175 -14.636 7.415 1.00 97.94 134 PRO A N 1
ATOM 1037 C CA . PRO A 1 134 ? 7.086 -14.959 5.991 1.00 97.94 134 PRO A CA 1
ATOM 1038 C C . PRO A 1 134 ? 5.660 -14.930 5.430 1.00 97.94 134 PRO A C 1
ATOM 1040 O O . PRO A 1 134 ? 5.467 -14.616 4.258 1.00 97.94 134 PRO A O 1
ATOM 1043 N N . GLN A 1 135 ? 4.650 -15.266 6.236 1.00 98.06 135 GLN A N 1
ATOM 1044 C CA . GLN A 1 135 ? 3.265 -15.342 5.762 1.00 98.06 135 GLN A CA 1
ATOM 1045 C C . GLN A 1 135 ? 2.629 -13.957 5.630 1.00 98.06 135 GLN A C 1
ATOM 1047 O O . GLN A 1 135 ? 2.045 -13.655 4.592 1.00 98.06 135 GLN A O 1
ATOM 1052 N N . THR A 1 136 ? 2.763 -13.117 6.655 1.00 98.38 136 THR A N 1
ATOM 1053 C CA . THR A 1 136 ? 2.218 -11.755 6.653 1.00 98.38 136 THR A CA 1
ATOM 1054 C C . THR A 1 136 ? 2.959 -10.883 5.644 1.00 98.38 136 THR A C 1
ATOM 1056 O O . THR A 1 136 ? 2.311 -10.207 4.851 1.00 98.38 136 THR A O 1
ATOM 1059 N N . ALA A 1 137 ? 4.292 -10.986 5.561 1.00 98.38 137 ALA A N 1
ATOM 1060 C CA . ALA A 1 137 ? 5.071 -10.292 4.536 1.00 98.38 137 ALA A CA 1
ATOM 1061 C C . ALA A 1 137 ? 4.627 -10.674 3.114 1.00 98.38 137 ALA A C 1
ATOM 1063 O O . ALA A 1 137 ? 4.470 -9.805 2.260 1.00 98.38 137 ALA A O 1
ATOM 1064 N N . ALA A 1 138 ? 4.361 -11.960 2.851 1.00 98.19 138 ALA A N 1
ATOM 1065 C CA . ALA A 1 138 ? 3.866 -12.407 1.548 1.00 98.19 138 ALA A CA 1
ATOM 1066 C C . ALA A 1 138 ? 2.478 -11.844 1.197 1.00 98.19 138 ALA A C 1
ATOM 1068 O O . ALA A 1 138 ? 2.176 -11.663 0.015 1.00 98.19 138 ALA A O 1
ATOM 1069 N N . ASP A 1 139 ? 1.644 -11.583 2.199 1.00 98.56 139 ASP A N 1
ATOM 1070 C CA . ASP A 1 139 ? 0.308 -11.024 2.017 1.00 98.56 139 ASP A CA 1
ATOM 1071 C C . ASP A 1 139 ? 0.343 -9.501 1.842 1.00 98.56 139 ASP A C 1
ATOM 1073 O O . ASP A 1 139 ? -0.290 -9.000 0.915 1.00 98.56 139 ASP A O 1
ATOM 1077 N N . ILE A 1 140 ? 1.180 -8.787 2.603 1.00 98.69 140 ILE A N 1
ATOM 1078 C CA . ILE A 1 140 ? 1.516 -7.371 2.364 1.00 98.69 140 ILE A CA 1
ATOM 1079 C C . ILE A 1 140 ? 1.994 -7.186 0.916 1.00 98.69 140 ILE A C 1
ATOM 1081 O O . ILE A 1 140 ? 1.460 -6.367 0.168 1.00 98.69 140 ILE A O 1
ATOM 1085 N N . LEU A 1 141 ? 2.939 -8.022 0.470 1.00 98.12 141 LEU A N 1
ATOM 1086 C CA . LEU A 1 141 ? 3.465 -7.988 -0.896 1.00 98.12 141 LEU A CA 1
ATOM 1087 C C . LEU A 1 141 ? 2.382 -8.242 -1.955 1.00 98.12 141 LEU A C 1
ATOM 1089 O O . LEU A 1 141 ? 2.471 -7.730 -3.072 1.00 98.12 141 LEU A O 1
ATOM 1093 N N . ALA A 1 142 ? 1.372 -9.055 -1.628 1.00 98.19 142 ALA A N 1
ATOM 1094 C CA . ALA A 1 142 ? 0.261 -9.332 -2.527 1.00 98.19 142 ALA A CA 1
ATOM 1095 C C . ALA A 1 142 ? -0.645 -8.106 -2.708 1.00 98.19 142 ALA A C 1
ATOM 1097 O O . ALA A 1 142 ? -1.051 -7.846 -3.844 1.00 98.19 142 ALA A O 1
ATOM 1098 N N . PHE A 1 143 ? -0.918 -7.345 -1.640 1.00 98.56 143 PHE A N 1
ATOM 1099 C CA . PHE A 1 143 ? -1.641 -6.070 -1.718 1.00 98.56 143 PHE A CA 1
ATOM 1100 C C . PHE A 1 143 ? -0.859 -5.031 -2.525 1.00 98.56 143 PHE A C 1
ATOM 1102 O O . PHE A 1 143 ? -1.394 -4.512 -3.503 1.00 98.56 143 PHE A O 1
ATOM 1109 N N . ILE A 1 144 ? 0.428 -4.829 -2.214 1.00 98.50 144 ILE A N 1
ATOM 1110 C CA . ILE A 1 144 ? 1.310 -3.883 -2.924 1.00 98.50 144 ILE A CA 1
ATOM 1111 C C . ILE A 1 144 ? 1.313 -4.150 -4.433 1.00 98.50 144 ILE A C 1
ATOM 1113 O O . ILE A 1 144 ? 1.085 -3.251 -5.236 1.00 98.50 144 ILE A O 1
ATOM 1117 N N . ARG A 1 145 ? 1.510 -5.408 -4.841 1.00 97.25 145 ARG A N 1
ATOM 1118 C CA . ARG A 1 145 ? 1.499 -5.796 -6.262 1.00 97.25 145 ARG A CA 1
ATOM 1119 C C . ARG A 1 145 ? 0.156 -5.561 -6.937 1.00 97.25 145 ARG A C 1
ATOM 1121 O O . ARG A 1 145 ? 0.117 -5.270 -8.130 1.00 97.25 145 ARG A O 1
ATOM 1128 N N . ALA A 1 146 ? -0.940 -5.751 -6.205 1.00 96.81 146 ALA A N 1
ATOM 1129 C CA . ALA A 1 146 ? -2.276 -5.556 -6.744 1.00 96.81 146 ALA A CA 1
ATOM 1130 C C . ALA A 1 146 ? -2.536 -4.078 -7.042 1.00 96.81 146 ALA A C 1
ATOM 1132 O O . ALA A 1 146 ? -2.951 -3.761 -8.157 1.00 96.81 146 ALA A O 1
ATOM 1133 N N . ILE A 1 147 ? -2.249 -3.189 -6.086 1.00 97.62 147 ILE A N 1
ATOM 1134 C CA . ILE A 1 147 ? -2.449 -1.751 -6.283 1.00 97.62 147 ILE A CA 1
ATOM 1135 C C . ILE A 1 147 ? -1.448 -1.152 -7.259 1.00 97.62 147 ILE A C 1
ATOM 1137 O O . ILE A 1 147 ? -1.853 -0.367 -8.105 1.00 97.62 147 ILE A O 1
ATOM 1141 N N . TYR A 1 148 ? -0.184 -1.586 -7.229 1.00 96.00 148 TYR A N 1
ATOM 1142 C CA . TYR A 1 148 ? 0.815 -1.110 -8.180 1.00 96.00 148 TYR A CA 1
ATOM 1143 C C . TYR A 1 148 ? 0.351 -1.390 -9.613 1.00 96.00 148 TYR A C 1
ATOM 1145 O O . TYR A 1 148 ? 0.317 -0.485 -10.435 1.00 96.00 148 TYR A O 1
ATOM 1153 N N . PHE A 1 149 ? -0.122 -2.610 -9.899 1.00 93.19 149 PHE A N 1
ATOM 1154 C CA . PHE A 1 149 ? -0.730 -2.907 -11.197 1.00 93.19 149 PHE A CA 1
ATOM 1155 C C . PHE A 1 149 ? -1.970 -2.046 -11.478 1.00 93.19 149 PHE A C 1
ATOM 1157 O O . PHE A 1 149 ? -2.099 -1.532 -12.583 1.00 93.19 149 PHE A O 1
ATOM 1164 N N . GLY A 1 150 ? -2.863 -1.878 -10.497 1.00 91.88 150 GLY A N 1
ATOM 1165 C CA . GLY A 1 150 ? -4.061 -1.046 -10.636 1.00 91.88 150 GLY A CA 1
ATOM 1166 C C . GLY A 1 150 ? -3.757 0.417 -10.974 1.00 91.88 150 GLY A C 1
ATOM 1167 O O . GLY A 1 150 ? -4.479 1.008 -11.766 1.00 91.88 150 GLY A O 1
ATOM 1168 N N . ASN A 1 151 ? -2.669 0.980 -10.442 1.00 93.38 151 ASN A N 1
ATOM 1169 C CA . ASN A 1 151 ? -2.242 2.350 -10.731 1.00 93.38 151 ASN A CA 1
ATOM 1170 C C . ASN A 1 151 ? -1.671 2.530 -12.149 1.00 93.38 151 ASN A C 1
ATOM 1172 O O . ASN A 1 151 ? -1.602 3.660 -12.626 1.00 93.38 151 ASN A O 1
ATOM 1176 N N . LEU A 1 152 ? -1.240 1.448 -12.809 1.00 87.00 152 LEU A N 1
ATOM 1177 C CA . LEU A 1 152 ? -0.659 1.482 -14.159 1.00 87.00 152 LEU A CA 1
ATOM 1178 C C . LEU A 1 152 ? -1.695 1.390 -15.292 1.00 87.00 152 LEU A C 1
ATOM 1180 O O . LEU A 1 152 ? -1.309 1.460 -16.464 1.00 87.00 152 LEU A O 1
ATOM 1184 N N . LEU A 1 153 ? -2.968 1.159 -14.959 1.00 80.62 153 LEU A N 1
ATOM 1185 C CA . LEU A 1 153 ? -4.083 1.054 -15.906 1.00 80.62 153 LEU A CA 1
ATOM 1186 C C . LEU A 1 153 ? -4.698 2.424 -16.203 1.00 80.62 153 LEU A C 1
ATOM 1188 O O . LEU A 1 153 ? -5.014 2.648 -17.394 1.00 80.62 153 LEU A O 1
#

Foldseek 3Di:
DDDDDDDDDDPDDPPPPPPPDVVVVVVLVVLLVVLVVLLVVLVVVCLQPQLLLLLLLLLLCLLLVQPVSLVVSLVSNVVSPQDPVLSVCSSVVNLVVNDDPLSSLLSVLLNCCNVVVNPNDPVSLVVLCVRSNDSNSSNSVSSSSNSSSVSVD

InterPro domains:
  IPR003779 Alkyl hydroperoxide reductase AhpD/CMD-like [PF02627] (45-104)
  IPR004675 Alkylhydroperoxidase AhpD core [TIGR00778] (54-91)
  IPR029032 AhpD-like [G3DSA:1.20.1290.10] (48-153)
  IPR029032 AhpD-like [SSF69118] (35-152)

Organism: NCBI:txid1544718

Sequence (153 aa):
MTEGGNSDAPRQSEFQKKSFTLRTLFTGTFRFVRNFPALIRAKRADRVSEQFAEKIMLAVTAVNECQYCTRFHTDLALDVGVESEVISDILESDIGAAVGADERPALVFAQRYAETDESPGEEAITELVAEYGPQTAADILAFIRAIYFGNLL

Secondary structure (DSSP, 8-state):
---------------------HHHHHHHHHHHHHHHHHHHHHHHH-SS-HHHHHHHHHHHHHHHT-HHHHHHHHHHHHHTT--HHHHHHHHTT-HHHH--TTTHHHHHHHHHHHHTTT---HHHHHHHHHHHHHHHHHHHHHHHHHHHHHHT-

Radius of gyration: 20.32 Å; chains: 1; bounding box: 33×68×62 Å

pLDDT: mean 87.59, std 18.2, range [36.09, 98.75]